Protein AF-A0A261D3I3-F1 (af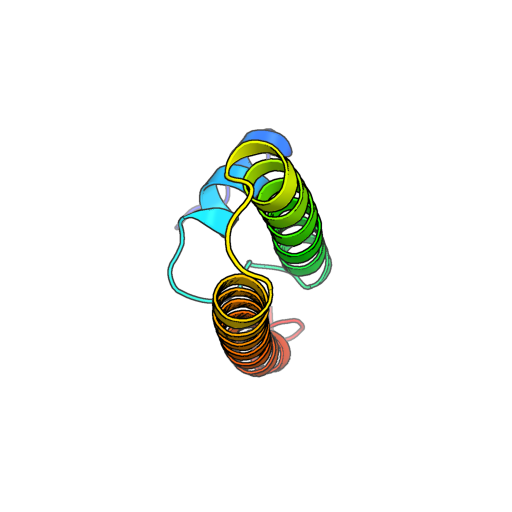db_monomer)

Foldseek 3Di:
DDPDPPDDLVNLLVVQLPDDAARQAPVSLVSNLVVVVVVLVVCCVVVVDDPVVSVVVVVVSVVSSVVRCVRNVVRHPVD

Secondary structure (DSSP, 8-state):
----TT--HHHHHHHHHHSSS--SSHHHHHHHHHHHHHHHHHHHHHHT--HHHHHHHHHHHHHHHHHHHHHHHTTTT--

Structure (mmCIF, N/CA/C/O backbone):
data_AF-A0A261D3I3-F1
#
_entry.id   AF-A0A261D3I3-F1
#
loop_
_atom_site.group_PDB
_atom_site.id
_atom_site.type_symbol
_atom_site.label_atom_id
_atom_site.label_alt_id
_atom_site.label_comp_id
_atom_site.label_asym_id
_atom_site.label_entity_id
_atom_site.label_seq_id
_atom_site.pdbx_PDB_ins_code
_atom_site.Cartn_x
_atom_site.Cartn_y
_atom_site.Cartn_z
_atom_site.occupancy
_atom_site.B_iso_or_equiv
_atom_site.auth_seq_id
_atom_site.auth_comp_id
_atom_site.auth_asym_id
_atom_site.auth_atom_id
_atom_site.pdbx_PDB_model_num
ATOM 1 N N . MET A 1 1 ? -16.102 12.747 15.618 1.00 46.09 1 MET A N 1
ATOM 2 C CA . MET A 1 1 ? -16.305 12.455 14.184 1.00 46.09 1 MET A CA 1
ATOM 3 C C . MET A 1 1 ? -17.471 11.490 14.101 1.00 46.09 1 MET A C 1
ATOM 5 O O . MET A 1 1 ? -17.313 10.318 14.419 1.00 46.09 1 MET A O 1
ATOM 9 N N . THR A 1 2 ? -18.659 12.033 13.866 1.00 46.38 2 THR A N 1
ATOM 10 C CA . THR A 1 2 ? -19.924 11.303 13.765 1.00 46.38 2 THR A CA 1
ATOM 11 C C . THR A 1 2 ? -19.876 10.417 12.526 1.00 46.38 2 THR A C 1
ATOM 13 O O . THR A 1 2 ? -19.832 10.927 11.414 1.00 46.38 2 THR A O 1
ATOM 16 N N . THR A 1 3 ? -19.825 9.100 12.703 1.00 53.47 3 THR A N 1
ATOM 17 C CA . THR A 1 3 ? -20.050 8.156 11.606 1.00 53.47 3 THR A CA 1
ATOM 18 C C . THR A 1 3 ? -21.548 8.130 11.349 1.00 53.47 3 THR A C 1
ATOM 20 O O . THR A 1 3 ? -22.288 7.472 12.081 1.00 53.47 3 THR A O 1
ATOM 23 N N . THR A 1 4 ? -22.020 8.903 10.376 1.00 55.38 4 THR A N 1
ATOM 24 C CA . THR A 1 4 ? -23.404 8.803 9.926 1.00 55.38 4 THR A CA 1
ATOM 25 C C . THR A 1 4 ? -23.590 7.452 9.251 1.00 55.38 4 THR A C 1
ATOM 27 O O . THR A 1 4 ? -22.878 7.084 8.323 1.00 55.38 4 THR A O 1
ATOM 30 N N . GLN A 1 5 ? -24.565 6.696 9.740 1.00 53.31 5 GLN A N 1
ATOM 31 C CA . GLN A 1 5 ? -24.944 5.349 9.305 1.00 53.31 5 GLN A CA 1
ATOM 32 C C . GLN A 1 5 ? -25.385 5.261 7.820 1.00 53.31 5 GLN A C 1
ATOM 34 O O . GLN A 1 5 ? -25.690 4.174 7.343 1.00 53.31 5 GLN A O 1
ATOM 39 N N . ASN A 1 6 ? -25.374 6.382 7.084 1.00 57.78 6 ASN A N 1
ATOM 40 C CA . ASN A 1 6 ? -25.897 6.539 5.722 1.00 57.78 6 ASN A CA 1
ATOM 41 C C . ASN A 1 6 ? -24.821 6.811 4.648 1.00 57.78 6 ASN A C 1
ATOM 43 O O . ASN A 1 6 ? -25.169 7.086 3.500 1.00 57.78 6 ASN A O 1
ATOM 47 N N . ASP A 1 7 ? -23.528 6.759 4.979 1.00 69.62 7 ASP A N 1
ATOM 48 C CA . ASP A 1 7 ? -22.473 7.039 3.997 1.00 69.62 7 ASP A CA 1
ATOM 49 C C . ASP A 1 7 ? -22.297 5.862 3.024 1.00 69.62 7 ASP A C 1
ATOM 51 O O . ASP A 1 7 ? -22.176 4.703 3.435 1.00 69.62 7 ASP A O 1
ATOM 55 N N . SER A 1 8 ? -22.245 6.153 1.719 1.00 88.00 8 SER A N 1
ATOM 56 C CA . SER A 1 8 ? -22.083 5.118 0.691 1.00 88.00 8 SER A CA 1
ATOM 57 C C . SER A 1 8 ? -20.797 4.296 0.910 1.00 88.00 8 SER A C 1
ATOM 59 O O . SER A 1 8 ? -19.784 4.838 1.370 1.00 88.00 8 SER A O 1
ATOM 61 N N . PRO A 1 9 ? -20.778 2.991 0.560 1.00 87.44 9 PRO A N 1
ATOM 62 C CA . PRO A 1 9 ? -19.575 2.162 0.685 1.00 87.44 9 PRO A CA 1
ATOM 63 C C . PRO A 1 9 ? -18.358 2.765 -0.028 1.00 87.44 9 PRO A C 1
ATOM 65 O O . PRO A 1 9 ? -17.244 2.719 0.492 1.00 87.44 9 PRO A O 1
ATOM 68 N N . LEU A 1 10 ? -18.587 3.395 -1.184 1.00 88.88 10 LEU A N 1
ATOM 69 C CA . LEU A 1 10 ? -17.554 4.096 -1.940 1.00 88.88 10 LEU A CA 1
ATOM 70 C C . LEU A 1 10 ? -17.051 5.347 -1.207 1.00 88.88 10 LEU A C 1
ATOM 72 O O . LEU A 1 10 ? -15.843 5.546 -1.113 1.00 88.88 10 LEU A O 1
ATOM 76 N N . GLY A 1 11 ? -17.949 6.163 -0.647 1.00 90.19 11 GLY A N 1
ATOM 77 C CA . GLY A 1 11 ? -17.567 7.348 0.126 1.00 90.19 11 GLY A CA 1
ATOM 78 C C . GLY A 1 11 ? -16.717 6.991 1.348 1.00 90.19 11 GLY A C 1
ATOM 79 O O . GLY A 1 11 ? -15.701 7.632 1.613 1.00 90.19 11 GLY A O 1
ATOM 80 N N . ASN A 1 12 ? -17.073 5.902 2.032 1.00 90.69 1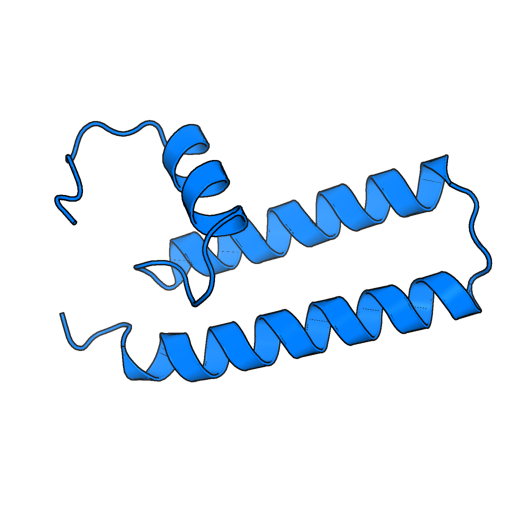2 ASN A N 1
ATOM 81 C CA . ASN A 1 12 ? -16.282 5.349 3.128 1.00 90.69 12 ASN A CA 1
ATOM 82 C C . ASN A 1 12 ? -14.886 4.896 2.676 1.00 90.69 12 ASN A C 1
ATOM 84 O O . ASN A 1 12 ? -13.905 5.228 3.339 1.00 90.69 12 ASN A O 1
ATOM 88 N N . LEU A 1 13 ? -14.785 4.188 1.545 1.00 92.00 13 LEU A N 1
ATOM 89 C CA . LEU A 1 13 ? -13.506 3.748 0.979 1.00 92.00 13 LEU A CA 1
ATOM 90 C C . LEU A 1 13 ? -12.609 4.939 0.615 1.00 92.00 13 LEU A C 1
ATOM 92 O O . LEU A 1 13 ? -11.433 4.959 0.979 1.00 92.00 13 LEU A O 1
ATOM 96 N N . MET A 1 14 ? -13.166 5.950 -0.059 1.00 92.31 14 MET A N 1
ATOM 97 C CA . MET A 1 14 ? -12.424 7.159 -0.420 1.00 92.31 14 MET A CA 1
ATOM 98 C C . MET A 1 14 ? -11.931 7.894 0.828 1.00 92.31 14 MET A C 1
ATOM 100 O O . MET A 1 14 ? -10.743 8.200 0.927 1.00 92.31 14 MET A O 1
ATOM 104 N N . SER A 1 15 ? -12.804 8.105 1.815 1.00 92.31 15 SER A N 1
ATOM 105 C CA . SER A 1 15 ? -12.426 8.750 3.074 1.00 92.31 15 SER A CA 1
ATOM 106 C C . SER A 1 15 ? -11.319 7.986 3.809 1.00 92.31 15 SER A C 1
ATOM 108 O O . SER A 1 15 ? -10.338 8.590 4.245 1.00 92.31 15 SER A O 1
ATOM 110 N N . ASP A 1 16 ? -11.421 6.656 3.893 1.00 94.06 16 ASP A N 1
ATOM 111 C CA . ASP A 1 16 ? -10.415 5.828 4.566 1.00 94.06 16 ASP A CA 1
ATOM 112 C C . ASP A 1 16 ? -9.065 5.820 3.837 1.00 94.06 16 ASP A C 1
ATOM 114 O O . ASP A 1 16 ? -8.019 5.777 4.492 1.00 94.06 16 ASP A O 1
ATOM 118 N N . SER A 1 17 ? -9.083 5.893 2.501 1.00 92.69 17 SER A N 1
ATOM 119 C CA . SER A 1 17 ? -7.873 5.948 1.671 1.00 92.69 17 SER A CA 1
ATOM 120 C C . SER A 1 17 ? -7.101 7.263 1.824 1.00 92.69 17 SER A C 1
ATOM 122 O O . SER A 1 17 ? -5.874 7.265 1.793 1.00 92.69 17 SER A O 1
ATOM 124 N N . MET A 1 18 ? -7.805 8.377 2.055 1.00 92.19 18 MET A N 1
ATOM 125 C CA . MET A 1 18 ? -7.204 9.710 2.202 1.00 92.19 18 MET A CA 1
ATOM 126 C C . MET A 1 18 ? -6.803 10.038 3.644 1.00 92.19 18 MET A C 1
ATOM 128 O O . MET A 1 18 ? -6.111 11.023 3.903 1.00 92.19 18 MET A O 1
ATOM 132 N N . ARG A 1 19 ? -7.248 9.238 4.612 1.00 88.12 19 ARG A N 1
ATOM 133 C CA . ARG A 1 19 ? -7.009 9.495 6.029 1.00 88.12 19 ARG A CA 1
ATOM 134 C C . ARG A 1 19 ? -5.622 9.028 6.470 1.00 88.12 19 ARG A C 1
ATOM 136 O O . ARG A 1 19 ? -5.203 7.905 6.190 1.00 88.12 19 ARG A O 1
ATOM 143 N N . PHE A 1 20 ? -4.965 9.839 7.299 1.00 84.25 20 PHE A N 1
ATOM 144 C CA . PHE A 1 20 ? -3.795 9.412 8.067 1.00 84.25 20 PHE A CA 1
ATOM 145 C C . PHE A 1 20 ? -4.205 8.510 9.244 1.00 84.25 20 PHE A C 1
ATOM 147 O O . PHE A 1 20 ? -4.901 8.934 10.171 1.00 84.25 20 PHE A O 1
ATOM 154 N N . GLY A 1 21 ? -3.753 7.255 9.208 1.00 88.44 21 GLY A N 1
ATOM 155 C CA . GLY A 1 21 ? -4.045 6.225 10.211 1.00 88.44 21 GLY A CA 1
ATOM 156 C C . GLY A 1 21 ? -5.092 5.197 9.753 1.00 88.44 21 GLY A C 1
ATOM 157 O O . GLY A 1 21 ? -5.743 5.409 8.738 1.00 88.44 21 GLY A O 1
ATOM 158 N N . PRO A 1 22 ? -5.248 4.079 10.486 1.00 92.81 22 PRO A N 1
ATOM 159 C CA . PRO A 1 22 ? -6.056 2.933 10.059 1.00 92.81 22 PRO A CA 1
ATOM 160 C C . PRO A 1 22 ? -7.552 3.244 9.958 1.00 92.81 22 PRO A C 1
ATOM 162 O O . PRO A 1 22 ? -8.090 4.044 10.734 1.00 92.81 22 PRO A O 1
ATOM 165 N N . ALA A 1 23 ? -8.231 2.535 9.059 1.00 93.12 23 ALA A N 1
ATOM 166 C CA . ALA A 1 23 ? -9.676 2.555 8.913 1.00 93.12 23 ALA A CA 1
ATOM 167 C C . ALA A 1 23 ? -10.386 2.093 10.204 1.00 93.12 23 ALA A C 1
ATOM 169 O O . ALA A 1 23 ? -9.801 1.387 11.036 1.00 93.12 23 ALA A O 1
ATOM 170 N N . PRO A 1 24 ? -11.668 2.458 10.401 1.00 89.88 24 PRO A N 1
ATOM 171 C CA . PRO A 1 24 ? -12.402 2.154 11.631 1.00 89.88 24 PRO A CA 1
ATOM 172 C C . PRO A 1 24 ? -12.544 0.658 11.941 1.00 89.88 24 PRO A C 1
ATOM 174 O O . PRO A 1 24 ? -12.662 0.294 13.110 1.00 89.88 24 PRO A O 1
ATOM 177 N N . THR A 1 25 ? -12.536 -0.203 10.918 1.00 91.81 25 THR A N 1
ATOM 178 C CA . THR A 1 25 ? -12.709 -1.656 11.055 1.00 91.81 25 THR A CA 1
ATOM 179 C C . THR A 1 25 ? -11.696 -2.420 10.203 1.00 91.81 25 THR A C 1
ATOM 181 O O . THR A 1 25 ? -11.222 -1.914 9.184 1.00 91.81 25 THR A O 1
ATOM 184 N N . ARG A 1 26 ? -11.418 -3.677 10.583 1.00 92.81 26 ARG A N 1
ATOM 185 C CA . ARG A 1 26 ? -10.545 -4.592 9.819 1.00 92.81 26 ARG A CA 1
ATOM 186 C C . ARG A 1 26 ? -10.999 -4.735 8.367 1.00 92.81 26 ARG A C 1
ATOM 188 O O . ARG A 1 26 ? -10.192 -4.600 7.459 1.00 92.81 26 ARG A O 1
ATOM 195 N N . SER A 1 27 ? -12.296 -4.964 8.153 1.00 92.12 27 SER A N 1
ATOM 196 C CA . SER A 1 27 ? -12.855 -5.150 6.808 1.00 92.12 27 SER A CA 1
ATOM 197 C C . SER A 1 27 ? -12.673 -3.917 5.922 1.00 92.12 27 SER A C 1
ATOM 199 O O . SER A 1 27 ? -12.406 -4.063 4.733 1.00 92.12 27 SER A O 1
ATOM 201 N N . ARG A 1 28 ? -12.804 -2.709 6.486 1.00 93.12 28 ARG A N 1
ATOM 202 C CA . ARG A 1 28 ? -12.602 -1.461 5.738 1.00 93.12 28 ARG A CA 1
ATOM 203 C C . ARG A 1 28 ? -11.135 -1.259 5.371 1.00 93.12 28 ARG A C 1
ATOM 205 O O . ARG A 1 28 ? -10.850 -0.900 4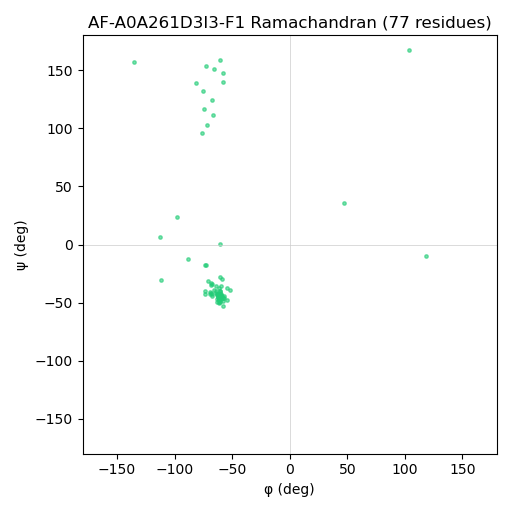.236 1.00 93.12 28 ARG A O 1
ATOM 212 N N . GLU A 1 29 ? -10.204 -1.570 6.275 1.00 95.44 29 GLU A N 1
ATOM 213 C CA . GLU A 1 29 ? -8.772 -1.475 5.960 1.00 95.44 29 GLU A CA 1
ATOM 214 C C . GLU A 1 29 ? -8.371 -2.468 4.859 1.00 95.44 29 GLU A C 1
ATOM 216 O O . GLU A 1 29 ? -7.630 -2.102 3.952 1.00 95.44 29 GLU A O 1
ATOM 221 N N . VAL A 1 30 ? -8.909 -3.695 4.875 1.00 95.88 30 VAL A N 1
ATOM 222 C CA . VAL A 1 30 ? -8.680 -4.673 3.794 1.00 95.88 30 VAL A CA 1
ATOM 223 C C . VAL A 1 30 ? -9.166 -4.132 2.447 1.00 95.88 30 VAL A C 1
ATOM 225 O O . VAL A 1 30 ? -8.449 -4.251 1.456 1.00 95.88 30 VAL A O 1
ATOM 228 N N . ALA A 1 31 ? -10.337 -3.490 2.399 1.00 95.56 31 ALA A N 1
ATOM 229 C CA . ALA A 1 31 ? -10.836 -2.874 1.170 1.00 95.56 31 ALA A CA 1
ATOM 230 C C . ALA A 1 31 ? -9.892 -1.771 0.650 1.00 95.56 31 ALA A C 1
ATOM 232 O O . ALA A 1 31 ? -9.592 -1.733 -0.546 1.00 95.56 31 ALA A O 1
ATOM 233 N N . VAL A 1 32 ? -9.356 -0.927 1.541 1.00 96.50 32 VAL A N 1
ATOM 234 C CA . VAL A 1 32 ? -8.353 0.095 1.184 1.00 96.50 32 VAL A CA 1
ATOM 235 C C . VAL A 1 32 ? -7.082 -0.555 0.635 1.00 96.50 32 VAL A C 1
ATOM 237 O O . VAL A 1 32 ? -6.611 -0.151 -0.428 1.00 96.50 32 VAL A O 1
ATOM 240 N N . ILE A 1 33 ? -6.558 -1.590 1.296 1.00 96.69 33 ILE A N 1
ATOM 241 C CA . ILE A 1 33 ? -5.353 -2.310 0.857 1.00 96.69 33 ILE A CA 1
ATOM 242 C C . ILE A 1 33 ? -5.554 -2.876 -0.553 1.00 96.69 33 ILE A C 1
ATOM 244 O O . ILE A 1 33 ? -4.763 -2.589 -1.450 1.00 96.69 33 ILE A O 1
ATOM 248 N N . VAL A 1 34 ? -6.635 -3.630 -0.771 1.00 97.50 34 VAL A N 1
ATOM 249 C CA . VAL A 1 34 ? -6.930 -4.255 -2.069 1.00 97.50 34 VAL A CA 1
ATOM 250 C C . VAL A 1 34 ? -7.087 -3.196 -3.158 1.00 97.50 34 VAL A C 1
ATOM 252 O O . VAL A 1 34 ? -6.431 -3.290 -4.193 1.00 97.50 34 VAL A O 1
ATOM 255 N N . SER A 1 35 ? -7.893 -2.157 -2.917 1.00 96.50 35 SER A N 1
ATOM 256 C CA . SER A 1 35 ? -8.089 -1.074 -3.892 1.00 96.50 35 SER A CA 1
ATOM 257 C C . SER A 1 35 ? -6.778 -0.359 -4.245 1.00 96.50 35 SER A C 1
ATOM 259 O O . SER A 1 35 ? -6.552 -0.027 -5.408 1.00 96.50 35 SER A O 1
ATOM 261 N N . THR A 1 36 ? -5.874 -0.205 -3.273 1.00 96.31 36 THR A N 1
ATOM 262 C CA . THR A 1 36 ? -4.567 0.425 -3.483 1.00 96.31 36 THR A CA 1
ATOM 263 C C . THR A 1 36 ? -3.659 -0.440 -4.348 1.00 96.31 36 THR A C 1
ATOM 265 O O . THR A 1 36 ? -3.025 0.084 -5.257 1.00 96.31 36 THR A O 1
ATOM 268 N N . PHE A 1 37 ? -3.615 -1.758 -4.127 1.00 96.94 37 PHE A N 1
ATOM 269 C CA . PHE A 1 37 ? -2.820 -2.661 -4.966 1.00 96.94 37 PHE A CA 1
ATOM 270 C C . PHE A 1 37 ? -3.375 -2.791 -6.386 1.00 96.94 37 PHE A C 1
ATOM 272 O O . PHE A 1 37 ? -2.595 -2.862 -7.335 1.00 96.94 37 PHE A O 1
ATOM 279 N N . VAL A 1 38 ? -4.700 -2.757 -6.551 1.00 97.62 38 VAL A N 1
ATOM 280 C CA . VAL A 1 38 ? -5.330 -2.696 -7.877 1.00 97.62 38 VAL A CA 1
ATOM 281 C C . VAL A 1 38 ? -4.918 -1.414 -8.603 1.00 97.62 38 VAL A C 1
ATOM 283 O O . VAL A 1 38 ? -4.433 -1.480 -9.731 1.00 97.62 38 VAL A O 1
ATOM 286 N N . LEU A 1 39 ? -5.039 -0.254 -7.949 1.00 95.94 39 LEU A N 1
ATOM 287 C CA . LEU A 1 39 ? -4.648 1.027 -8.538 1.00 95.94 39 LEU A CA 1
ATOM 288 C C . LEU A 1 39 ? -3.145 1.084 -8.839 1.00 95.94 39 LEU A C 1
ATOM 290 O O . LEU A 1 39 ? -2.751 1.522 -9.917 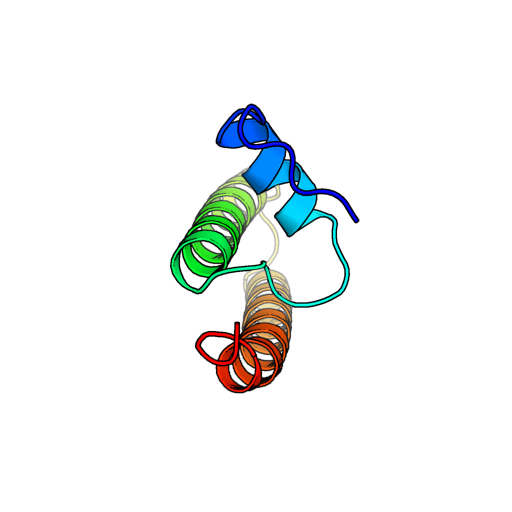1.00 95.94 39 LEU A O 1
ATOM 294 N N . PHE A 1 40 ? -2.310 0.597 -7.921 1.00 96.06 40 PHE A N 1
ATOM 295 C CA . PHE A 1 40 ? -0.871 0.487 -8.128 1.00 96.06 40 PHE A CA 1
ATOM 296 C C . PHE A 1 40 ? -0.556 -0.367 -9.357 1.00 96.06 40 PHE A C 1
ATOM 298 O O . PHE A 1 40 ? 0.232 0.061 -10.195 1.00 96.06 40 PHE A O 1
ATOM 305 N N . GLY A 1 41 ? -1.209 -1.522 -9.523 1.00 95.44 41 GLY A N 1
ATOM 306 C CA . GLY A 1 41 ? -1.056 -2.373 -10.705 1.00 95.44 41 GLY A CA 1
ATOM 307 C C . GLY A 1 41 ? -1.445 -1.666 -12.006 1.00 95.44 41 GLY A C 1
ATOM 308 O O . GLY A 1 41 ? -0.700 -1.724 -12.981 1.00 95.44 41 GLY A O 1
ATOM 309 N N . ILE A 1 42 ? -2.557 -0.927 -12.014 1.00 96.19 42 ILE A N 1
ATOM 310 C CA . ILE A 1 42 ? -2.982 -0.139 -13.184 1.00 96.19 42 ILE A CA 1
ATOM 311 C C . ILE A 1 42 ? -1.935 0.929 -13.526 1.00 96.19 42 ILE A C 1
ATOM 313 O O . ILE A 1 42 ? -1.499 1.021 -14.672 1.00 96.19 42 ILE A O 1
ATOM 317 N N . ILE A 1 43 ? -1.484 1.702 -12.534 1.00 94.75 43 ILE A N 1
ATOM 318 C CA . ILE A 1 43 ? -0.456 2.736 -12.724 1.00 94.75 43 ILE A CA 1
ATOM 319 C C . ILE A 1 43 ? 0.848 2.109 -13.226 1.00 94.75 43 ILE A C 1
ATOM 321 O O . ILE A 1 43 ? 1.485 2.660 -14.119 1.00 94.75 43 ILE A O 1
ATOM 325 N N . SER A 1 44 ? 1.213 0.939 -12.700 1.00 93.56 44 SER A N 1
ATOM 326 C CA . SER A 1 44 ? 2.405 0.189 -13.105 1.00 93.56 44 SER A CA 1
ATOM 327 C C . SER A 1 44 ? 2.411 -0.132 -14.593 1.00 93.56 44 SER A C 1
ATOM 329 O O . SER A 1 44 ? 3.422 0.064 -15.266 1.00 93.56 44 SER A O 1
ATOM 331 N N . LEU A 1 45 ? 1.274 -0.612 -15.099 1.00 93.38 45 LEU A N 1
ATOM 332 C CA . LEU A 1 45 ? 1.110 -0.988 -16.498 1.00 93.38 45 LEU A CA 1
ATOM 333 C C . LEU A 1 45 ? 1.148 0.235 -17.417 1.00 93.38 45 LEU A C 1
ATOM 335 O O . LEU A 1 45 ? 1.784 0.189 -18.465 1.00 93.38 45 LEU A O 1
ATOM 339 N N . VAL A 1 46 ? 0.496 1.329 -17.017 1.00 96.06 46 VAL A N 1
ATOM 340 C CA . VAL A 1 46 ? 0.404 2.548 -17.833 1.00 96.06 46 VAL A CA 1
ATOM 341 C C . VAL A 1 46 ? 1.723 3.319 -17.856 1.00 96.06 46 VAL A C 1
ATOM 343 O O . VAL A 1 46 ? 2.138 3.796 -18.906 1.00 96.06 46 VAL A O 1
ATOM 346 N N . ALA A 1 47 ? 2.394 3.445 -16.710 1.00 93.38 47 ALA A N 1
ATOM 347 C CA . ALA A 1 47 ? 3.626 4.219 -16.598 1.00 93.38 47 ALA A CA 1
ATOM 348 C C . ALA A 1 47 ? 4.836 3.528 -17.248 1.00 93.38 47 ALA A C 1
ATOM 350 O O . ALA A 1 47 ? 5.846 4.191 -17.470 1.00 93.38 47 ALA A O 1
ATOM 351 N N . ALA A 1 48 ? 4.755 2.213 -17.512 1.00 90.88 48 ALA A N 1
ATOM 352 C CA . ALA A 1 48 ? 5.853 1.393 -18.038 1.00 90.88 48 ALA A CA 1
ATOM 353 C C . ALA A 1 48 ? 7.186 1.626 -17.293 1.00 90.88 48 ALA A C 1
ATOM 355 O O . ALA A 1 48 ? 8.269 1.649 -17.881 1.00 90.88 48 ALA A O 1
ATOM 356 N N . ALA A 1 49 ? 7.098 1.856 -15.982 1.00 88.81 49 ALA A N 1
ATOM 357 C CA . ALA A 1 49 ? 8.233 2.269 -15.177 1.00 88.81 49 ALA A CA 1
ATOM 358 C C . ALA A 1 49 ? 9.231 1.113 -14.959 1.00 88.81 49 ALA A C 1
ATOM 360 O O . ALA A 1 49 ? 8.841 -0.060 -14.954 1.00 88.81 49 ALA A O 1
ATOM 361 N N . PRO A 1 50 ? 10.526 1.416 -14.738 1.00 94.81 50 PRO A N 1
ATOM 362 C CA . PRO A 1 50 ? 11.538 0.390 -14.518 1.00 94.81 50 PRO A CA 1
ATOM 363 C C . PRO A 1 50 ? 11.201 -0.507 -13.323 1.00 94.81 50 PRO A C 1
ATOM 365 O O . PRO A 1 50 ? 10.812 -0.018 -12.262 1.00 94.81 50 PRO A O 1
ATOM 368 N N . VAL A 1 51 ? 11.443 -1.815 -13.456 1.00 93.31 51 VAL A N 1
ATOM 369 C CA . VAL A 1 51 ? 11.111 -2.829 -12.432 1.00 93.31 51 VAL A CA 1
ATOM 370 C C . VAL A 1 51 ? 11.665 -2.472 -11.049 1.00 93.31 51 VAL A C 1
ATOM 372 O O . VAL A 1 51 ? 10.977 -2.643 -10.047 1.00 93.31 51 VAL A O 1
ATOM 375 N N . VAL A 1 52 ? 12.881 -1.919 -10.985 1.00 95.88 52 VAL A N 1
ATOM 376 C CA . VAL A 1 52 ? 13.510 -1.496 -9.722 1.00 95.88 52 VAL A CA 1
ATOM 377 C C . VAL A 1 52 ? 12.707 -0.386 -9.035 1.00 95.88 52 VAL A C 1
ATOM 379 O O . VAL A 1 52 ? 12.480 -0.453 -7.830 1.00 95.88 52 VAL A O 1
ATOM 382 N N . VAL A 1 53 ? 12.222 0.605 -9.790 1.00 94.44 53 VAL A N 1
ATOM 383 C CA . VAL A 1 53 ? 11.389 1.696 -9.253 1.00 94.44 53 VAL A CA 1
ATOM 384 C C . VAL A 1 53 ? 10.071 1.138 -8.719 1.00 94.44 53 VAL A C 1
ATOM 386 O O . VAL A 1 53 ? 9.639 1.497 -7.624 1.00 94.44 53 VAL A O 1
ATOM 389 N N . MET A 1 54 ? 9.474 0.197 -9.449 1.00 94.62 54 MET A N 1
ATOM 390 C CA . MET A 1 54 ? 8.225 -0.453 -9.050 1.00 94.62 54 MET A CA 1
ATOM 391 C C . MET A 1 54 ? 8.387 -1.297 -7.790 1.00 94.62 54 MET A C 1
ATOM 393 O O . MET A 1 54 ? 7.526 -1.258 -6.914 1.00 94.62 54 MET A O 1
ATOM 397 N N . ALA A 1 55 ? 9.509 -2.001 -7.652 1.00 95.12 55 ALA A N 1
ATOM 398 C CA . ALA A 1 55 ? 9.824 -2.762 -6.451 1.00 95.12 55 ALA A CA 1
ATOM 399 C C . ALA A 1 55 ? 9.969 -1.852 -5.221 1.00 95.12 55 ALA A C 1
ATOM 401 O O . ALA A 1 55 ? 9.414 -2.155 -4.165 1.00 95.12 55 ALA A O 1
ATOM 402 N N . ILE A 1 56 ? 10.656 -0.711 -5.363 1.00 97.00 56 ILE A N 1
ATOM 403 C CA . ILE A 1 56 ? 10.808 0.272 -4.279 1.00 97.00 56 ILE A CA 1
ATOM 404 C C . ILE A 1 56 ? 9.444 0.843 -3.874 1.00 97.00 56 ILE A C 1
ATOM 406 O O . ILE A 1 56 ? 9.121 0.887 -2.686 1.00 97.00 56 ILE A O 1
ATOM 410 N N . ALA A 1 57 ? 8.619 1.239 -4.848 1.00 95.94 57 ALA A N 1
ATOM 411 C CA . ALA A 1 57 ? 7.283 1.764 -4.584 1.00 95.94 57 ALA A CA 1
ATOM 412 C C . ALA A 1 57 ? 6.384 0.723 -3.895 1.00 95.94 57 ALA A C 1
ATOM 414 O O . ALA A 1 57 ? 5.738 1.029 -2.893 1.00 95.94 57 ALA A O 1
ATOM 415 N N . ALA A 1 58 ? 6.395 -0.524 -4.374 1.00 96.69 58 ALA A N 1
ATOM 416 C CA . ALA A 1 58 ? 5.649 -1.619 -3.764 1.00 96.69 58 ALA A CA 1
ATOM 417 C C . ALA A 1 58 ? 6.099 -1.878 -2.317 1.00 96.69 58 ALA A C 1
ATOM 419 O O . ALA A 1 58 ? 5.257 -2.006 -1.428 1.00 96.69 58 ALA A O 1
ATOM 420 N N . ALA A 1 59 ? 7.410 -1.893 -2.054 1.00 97.81 59 ALA A N 1
ATOM 421 C CA . ALA A 1 59 ? 7.946 -2.059 -0.706 1.00 97.81 59 ALA A CA 1
ATOM 422 C C . ALA A 1 59 ? 7.480 -0.935 0.235 1.00 97.81 59 ALA A C 1
ATOM 424 O O . ALA A 1 59 ? 7.029 -1.211 1.347 1.00 97.81 59 ALA A O 1
ATOM 425 N N . ALA A 1 60 ? 7.510 0.320 -0.222 1.00 97.62 60 ALA A N 1
ATOM 426 C CA . ALA A 1 60 ? 7.018 1.456 0.554 1.00 97.62 60 ALA A CA 1
ATOM 427 C C . ALA A 1 60 ? 5.515 1.335 0.877 1.00 97.62 60 ALA A C 1
ATO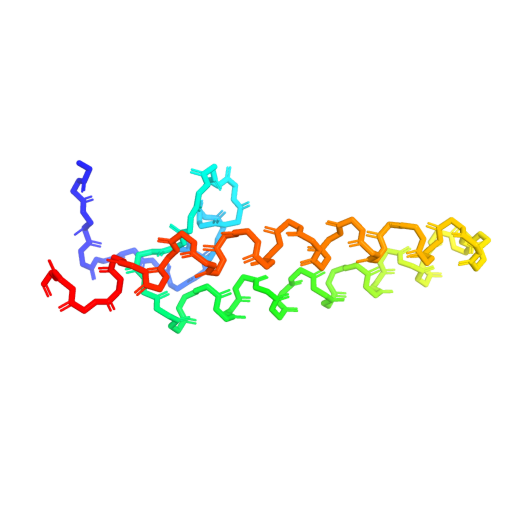M 429 O O . ALA A 1 60 ? 5.112 1.556 2.021 1.00 97.62 60 ALA A O 1
ATOM 430 N N . ILE A 1 61 ? 4.695 0.921 -0.098 1.00 96.75 61 ILE A N 1
ATOM 431 C CA . ILE A 1 61 ? 3.254 0.683 0.091 1.00 96.75 61 ILE A CA 1
ATOM 432 C C . ILE A 1 61 ? 3.015 -0.418 1.133 1.00 96.75 61 ILE A C 1
ATOM 434 O O . ILE A 1 61 ? 2.213 -0.237 2.052 1.00 96.75 61 ILE A O 1
ATOM 438 N N . VAL A 1 62 ? 3.733 -1.541 1.032 1.00 97.81 62 VAL A N 1
ATOM 439 C CA . VAL A 1 62 ? 3.626 -2.656 1.987 1.00 97.81 62 VAL A CA 1
ATOM 440 C C . VAL A 1 62 ? 3.987 -2.201 3.400 1.00 97.81 62 VAL A C 1
ATOM 442 O O . VAL A 1 62 ? 3.233 -2.471 4.334 1.00 97.81 62 VAL A O 1
ATOM 445 N N . VAL A 1 63 ? 5.095 -1.472 3.569 1.00 97.81 63 VAL A N 1
ATOM 446 C CA . VAL A 1 63 ? 5.516 -0.947 4.879 1.00 97.81 63 VAL A CA 1
ATOM 447 C C . VAL A 1 63 ? 4.467 0.009 5.450 1.00 97.81 63 VAL A C 1
ATOM 449 O O . VAL A 1 63 ? 4.104 -0.107 6.622 1.00 97.81 63 VAL A O 1
ATOM 452 N N . MET A 1 64 ? 3.923 0.912 4.629 1.00 96.19 64 MET A N 1
ATOM 453 C CA . MET A 1 64 ? 2.869 1.834 5.053 1.00 96.19 64 MET A CA 1
ATOM 454 C C . MET A 1 64 ? 1.644 1.077 5.582 1.00 96.19 64 MET A C 1
ATOM 456 O O . MET A 1 64 ? 1.145 1.384 6.670 1.00 96.19 64 MET A O 1
ATOM 460 N N . PHE A 1 65 ? 1.166 0.070 4.848 1.00 96.94 65 PHE A N 1
ATOM 461 C CA . PHE A 1 65 ? 0.017 -0.722 5.280 1.00 96.94 65 PHE A CA 1
ATOM 462 C C . PHE A 1 65 ? 0.328 -1.635 6.462 1.00 96.94 65 PHE A C 1
ATOM 464 O O . PHE A 1 65 ? -0.544 -1.817 7.307 1.00 96.94 65 PHE A O 1
ATOM 471 N N . ALA A 1 66 ? 1.556 -2.135 6.601 1.00 97.00 66 ALA A N 1
ATOM 472 C CA . ALA A 1 66 ? 1.972 -2.884 7.783 1.00 97.00 66 ALA A CA 1
ATOM 473 C C . ALA A 1 66 ? 1.896 -2.017 9.052 1.00 97.00 66 ALA A C 1
ATOM 475 O O . ALA A 1 66 ? 1.359 -2.455 10.072 1.00 97.00 66 ALA A O 1
ATOM 476 N N .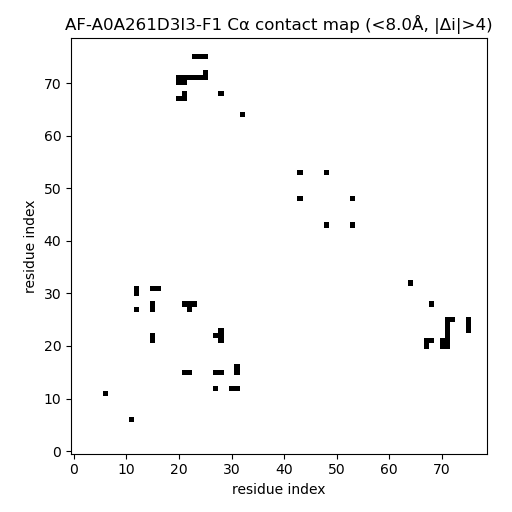 ILE A 1 67 ? 2.353 -0.760 8.980 1.00 96.06 67 ILE A N 1
ATOM 477 C CA . ILE A 1 67 ? 2.245 0.199 10.088 1.00 96.06 67 ILE A CA 1
ATOM 478 C C . ILE A 1 67 ? 0.774 0.478 10.408 1.00 96.06 67 ILE A C 1
ATOM 480 O O . ILE A 1 67 ? 0.364 0.377 11.567 1.00 96.06 67 ILE A O 1
ATOM 484 N N . ARG A 1 68 ? -0.044 0.795 9.394 1.00 95.25 68 ARG A N 1
ATOM 485 C CA . ARG A 1 68 ? -1.485 1.041 9.585 1.00 95.25 68 ARG A CA 1
ATOM 486 C C . ARG A 1 68 ? -2.167 -0.164 10.219 1.00 95.25 68 ARG A C 1
ATOM 488 O O . ARG A 1 68 ? -2.902 0.002 11.190 1.00 95.25 68 ARG A O 1
ATOM 495 N N . TRP A 1 69 ? -1.861 -1.367 9.746 1.00 95.44 69 TRP A N 1
ATOM 496 C CA . TRP A 1 69 ? -2.397 -2.609 10.282 1.00 95.44 69 TRP A CA 1
ATOM 497 C C . TRP A 1 69 ? -2.005 -2.830 11.743 1.00 95.44 69 TRP A C 1
ATOM 499 O O . TRP A 1 69 ? -2.866 -3.131 12.567 1.00 95.44 69 TRP A O 1
ATOM 509 N N . ALA A 1 70 ? -0.735 -2.621 12.098 1.00 95.19 70 ALA A N 1
ATOM 510 C CA . ALA A 1 70 ? -0.250 -2.755 13.471 1.00 95.19 70 ALA A CA 1
ATOM 511 C C . ALA A 1 70 ? -0.885 -1.734 14.432 1.00 95.19 70 ALA A C 1
ATOM 513 O O . ALA A 1 70 ? -1.150 -2.046 15.593 1.00 95.19 70 ALA A O 1
ATOM 514 N N . VAL A 1 71 ? -1.150 -0.510 13.966 1.00 93.88 71 VAL A N 1
ATOM 515 C CA . VAL A 1 71 ? -1.863 0.508 14.755 1.00 93.88 71 VAL A CA 1
ATOM 516 C C . VAL A 1 71 ? -3.353 0.176 14.856 1.00 93.88 71 VAL A C 1
ATOM 518 O O . VAL A 1 71 ? -3.962 0.364 15.911 1.00 93.88 71 VAL A O 1
ATOM 521 N N . GLY A 1 72 ? -3.948 -0.309 13.768 1.00 92.75 72 GLY A N 1
ATOM 522 C CA . GLY A 1 72 ? -5.359 -0.661 13.683 1.00 92.75 72 GLY A CA 1
ATOM 523 C C . GLY A 1 72 ? -5.704 -1.862 14.550 1.00 92.75 72 GLY A C 1
ATOM 524 O O . GLY A 1 72 ? -6.685 -1.817 15.288 1.00 92.75 72 GLY A O 1
ATOM 525 N N . SER A 1 73 ? -4.863 -2.896 14.552 1.00 93.62 73 SER A N 1
ATOM 526 C CA . SER A 1 73 ? -5.080 -4.135 15.307 1.00 93.62 73 SER A CA 1
ATOM 527 C C . SER A 1 73 ? -5.211 -3.912 16.812 1.00 93.62 73 SER A C 1
ATOM 529 O O . SER A 1 73 ? -5.975 -4.621 17.458 1.00 93.62 73 SER A O 1
ATOM 531 N N . ARG A 1 74 ? -4.554 -2.878 17.352 1.00 89.88 74 ARG A N 1
ATOM 532 C CA . ARG A 1 74 ? -4.675 -2.458 18.760 1.00 89.88 74 ARG A CA 1
ATOM 533 C C . ARG A 1 74 ? -6.008 -1.778 19.093 1.00 89.88 74 ARG A C 1
ATOM 535 O O . ARG A 1 74 ? -6.331 -1.621 20.263 1.00 89.88 74 ARG A O 1
ATOM 542 N N . LYS A 1 75 ? -6.745 -1.310 18.082 1.00 84.00 75 LYS A N 1
ATOM 543 C CA . LYS A 1 75 ? -7.989 -0.531 18.227 1.00 84.00 75 LYS A CA 1
ATOM 544 C C . LYS A 1 75 ? -9.223 -1.302 17.761 1.00 84.00 75 LYS A C 1
ATOM 546 O O . LYS A 1 75 ? -10.318 -1.066 18.265 1.00 84.00 75 LYS A O 1
ATOM 551 N N . TRP A 1 76 ? -9.066 -2.193 16.784 1.00 87.25 76 TRP A N 1
ATOM 552 C CA . TRP A 1 76 ? -10.144 -3.011 16.238 1.00 87.25 76 TRP A CA 1
ATOM 553 C C . TRP A 1 76 ? -10.562 -4.086 17.250 1.00 87.25 76 TRP A C 1
ATOM 555 O O . TRP A 1 76 ? -9.876 -5.099 17.385 1.00 87.25 76 TRP A O 1
ATOM 565 N N . GLY A 1 77 ? -11.692 -3.863 17.925 1.00 71.88 77 GLY A N 1
ATOM 566 C CA . GLY A 1 77 ? -12.241 -4.746 18.964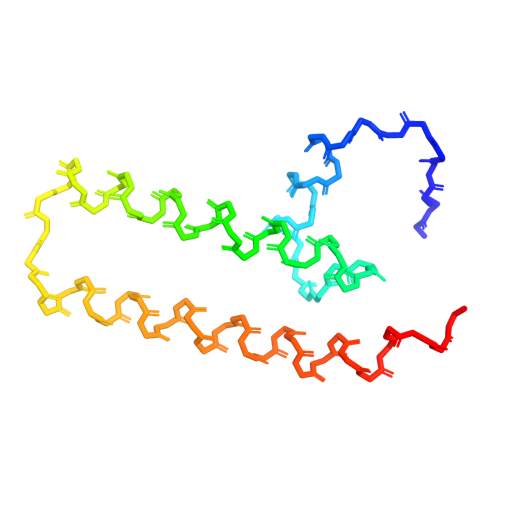 1.00 71.88 77 GLY A CA 1
ATOM 567 C C . GLY A 1 77 ? -12.349 -4.098 20.348 1.00 71.88 77 GLY A C 1
ATOM 568 O O . GLY A 1 77 ? -12.994 -4.658 21.222 1.00 71.88 77 GLY A O 1
ATOM 569 N N . SER A 1 78 ? -11.770 -2.908 20.533 1.00 68.31 78 SER A N 1
ATOM 570 C CA . SER A 1 78 ? -11.880 -2.113 21.769 1.00 68.31 78 SER A CA 1
ATOM 571 C C . SER A 1 78 ? -12.959 -1.024 21.672 1.00 68.31 78 SER A C 1
ATOM 573 O O . SER A 1 78 ? -12.846 0.018 22.316 1.00 68.31 78 SER A O 1
ATOM 575 N N . ARG A 1 79 ? -13.947 -1.212 20.795 1.00 56.56 79 ARG A N 1
ATOM 576 C CA . ARG A 1 79 ? -15.059 -0.291 20.549 1.00 56.56 79 ARG A CA 1
ATOM 577 C C . ARG A 1 79 ? -16.367 -1.045 20.588 1.00 56.56 79 ARG A C 1
ATOM 579 O O . ARG A 1 79 ?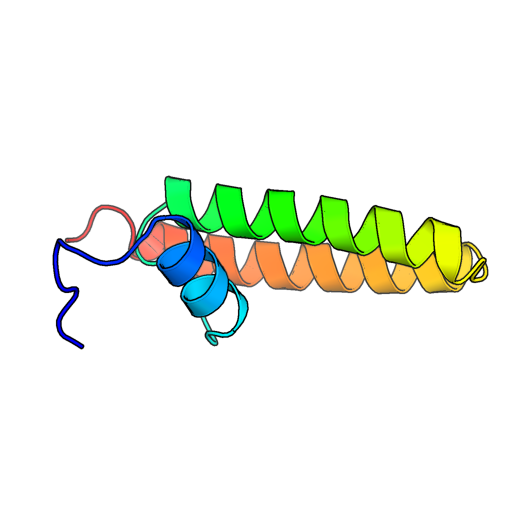 -16.374 -2.157 20.015 1.00 56.56 79 ARG A O 1
#

Radius of gyration: 14.44 Å; Cα contacts (8 Å, |Δi|>4): 34; chains: 1; bounding box: 39×18×40 Å

Solvent-accessible surface area (backbone atom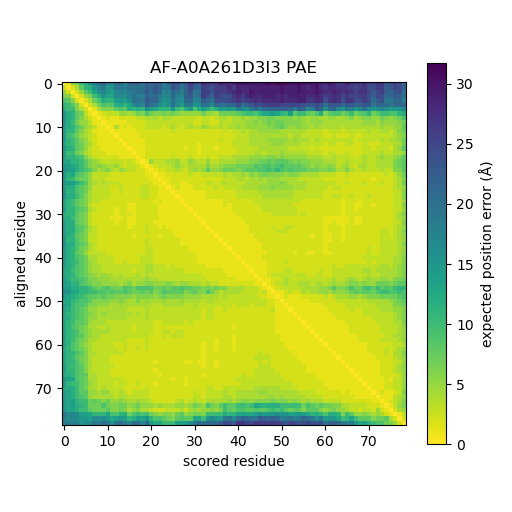s only — not comparable to full-atom values): 4699 Å² total; per-residue (Å²): 134,86,81,65,95,79,67,51,75,64,58,51,44,52,52,43,65,73,44,92,63,52,38,90,39,70,71,55,39,51,51,41,52,53,53,47,53,52,50,50,51,53,51,49,66,74,65,67,60,57,68,69,61,52,50,53,53,50,51,53,51,50,52,54,51,50,52,28,48,62,61,27,61,78,50,54,81,80,116

Mean predicted aligned error: 5.37 Å

Nearest PDB structures (foldseek):
  6vme-assembly4_H  TM=5.991E-01  e=5.651E+00  Homo sapiens
  7paj-assembly1_N  TM=5.793E-01  e=7.676E+00  Mycoplasmoides pneumoniae M129

pLDDT: mean 89.17, std 12.69, range [46.09, 97.81]

Sequence (79 aa):
MTTTQNDSPLGNLMSDSMRFGPAPTRSREVAVIVSTFVLFGIISLVAAAPVVVMAIAAAAIVVMFAIRWAVGSRKWGSR